Protein AF-A0A3M1WN83-F1 (afdb_monomer)

Nearest PDB structures (foldseek):
  3wpm-assembly1_A  TM=8.402E-01  e=2.521E-01  Sphingobium sp. SYK-6
  3wrc-assembly1_B  TM=8.493E-01  e=2.969E-01  Sphingomonas paucimobilis
  3wrb-assembly1_A  TM=8.534E-01  e=5.123E-01  Sphingomonas paucimobilis

Radius of gyration: 13.64 Å; Cα contacts (8 Å, |Δi|>4): 76; chains: 1; bounding box: 40×32×30 Å

Structure (mmCIF, N/CA/C/O backbone):
data_AF-A0A3M1WN83-F1
#
_entry.id   AF-A0A3M1WN83-F1
#
loop_
_atom_site.group_PDB
_atom_site.id
_atom_site.type_symbol
_atom_site.label_atom_id
_atom_site.label_alt_id
_atom_site.label_comp_id
_atom_site.label_asym_id
_atom_site.label_entity_id
_atom_site.label_seq_id
_atom_site.pdbx_PDB_ins_code
_atom_site.Cartn_x
_atom_site.Cartn_y
_atom_site.Cartn_z
_atom_site.occupancy
_atom_site.B_iso_or_equiv
_atom_site.auth_seq_id
_atom_site.auth_comp_id
_atom_site.auth_asym_id
_atom_site.auth_atom_id
_atom_site.pdbx_PDB_model_num
ATOM 1 N N . MET A 1 1 ? -4.603 6.702 15.289 1.00 50.88 1 MET A N 1
ATOM 2 C CA . MET A 1 1 ? -4.897 5.482 14.507 1.00 50.88 1 MET A CA 1
ATOM 3 C C . MET A 1 1 ? -3.580 4.755 14.318 1.00 50.88 1 MET A C 1
ATOM 5 O O . MET A 1 1 ? -2.593 5.438 14.075 1.00 50.88 1 MET A O 1
ATOM 9 N N . SER A 1 2 ? -3.511 3.444 14.549 1.00 62.84 2 SER A N 1
ATOM 10 C CA . SER A 1 2 ? -2.271 2.689 14.341 1.00 62.84 2 SER A CA 1
ATOM 11 C C . SER A 1 2 ? -2.272 2.095 12.933 1.00 62.84 2 SER A C 1
ATOM 13 O O . SER A 1 2 ? -3.246 1.469 12.534 1.00 62.84 2 SER A O 1
ATOM 15 N N . ALA A 1 3 ? -1.177 2.273 12.193 1.00 81.00 3 ALA A N 1
ATOM 16 C CA . ALA A 1 3 ? -1.003 1.781 10.820 1.00 81.00 3 ALA A CA 1
ATOM 17 C C . ALA A 1 3 ? -0.792 0.254 10.750 1.00 81.00 3 ALA A C 1
ATOM 19 O O . ALA A 1 3 ? 0.053 -0.238 10.005 1.00 81.00 3 ALA A O 1
ATOM 20 N N . ILE A 1 4 ? -1.463 -0.523 11.601 1.00 90.88 4 ILE A N 1
ATOM 21 C CA . ILE A 1 4 ? -1.195 -1.960 11.758 1.00 90.88 4 ILE A CA 1
ATOM 22 C C . ILE A 1 4 ? -1.473 -2.698 10.448 1.00 90.88 4 ILE A C 1
ATOM 24 O O . ILE A 1 4 ? -0.608 -3.432 9.973 1.00 90.88 4 ILE A O 1
ATOM 28 N N . GLU A 1 5 ? -2.630 -2.458 9.837 1.00 94.75 5 GLU A N 1
ATOM 29 C CA . GLU A 1 5 ? -3.025 -3.125 8.595 1.00 94.75 5 GLU A CA 1
ATOM 30 C C . GLU A 1 5 ? -2.209 -2.630 7.399 1.00 94.75 5 GLU A C 1
ATOM 32 O O . GLU A 1 5 ? -1.737 -3.441 6.603 1.00 94.75 5 GLU A O 1
ATOM 37 N N . LEU A 1 6 ? -1.913 -1.327 7.330 1.00 94.69 6 LEU A N 1
ATOM 38 C CA . LEU A 1 6 ? -1.027 -0.782 6.301 1.00 94.69 6 LEU A CA 1
ATOM 39 C C . LEU A 1 6 ? 0.387 -1.381 6.392 1.00 94.69 6 LEU A C 1
ATOM 41 O O . LEU A 1 6 ? 0.956 -1.795 5.383 1.00 94.69 6 LEU A O 1
ATOM 45 N N . ASN A 1 7 ? 0.947 -1.500 7.598 1.00 94.62 7 ASN A N 1
ATOM 46 C CA . ASN A 1 7 ? 2.245 -2.144 7.802 1.00 94.62 7 ASN A CA 1
ATOM 47 C C . ASN A 1 7 ? 2.206 -3.638 7.437 1.00 94.62 7 ASN A C 1
ATOM 49 O O . ASN A 1 7 ? 3.154 -4.127 6.826 1.00 94.62 7 ASN A O 1
ATOM 53 N N . ARG A 1 8 ? 1.126 -4.364 7.760 1.00 95.56 8 ARG A N 1
ATOM 54 C CA . ARG A 1 8 ? 0.958 -5.782 7.389 1.00 95.56 8 ARG A CA 1
ATOM 55 C C . ARG A 1 8 ? 0.852 -5.983 5.880 1.00 95.56 8 ARG A C 1
ATOM 57 O O . ARG A 1 8 ? 1.454 -6.920 5.357 1.00 95.56 8 ARG A O 1
ATOM 64 N N . LEU A 1 9 ? 0.131 -5.107 5.182 1.00 96.00 9 LEU A N 1
ATOM 65 C CA . LEU A 1 9 ? 0.051 -5.111 3.721 1.00 96.00 9 LEU A CA 1
ATOM 66 C C . LEU A 1 9 ? 1.437 -4.924 3.103 1.00 96.00 9 LEU A C 1
ATOM 68 O O . LEU A 1 9 ? 1.856 -5.727 2.269 1.00 96.00 9 LEU A O 1
ATOM 72 N N . ILE A 1 10 ? 2.182 -3.911 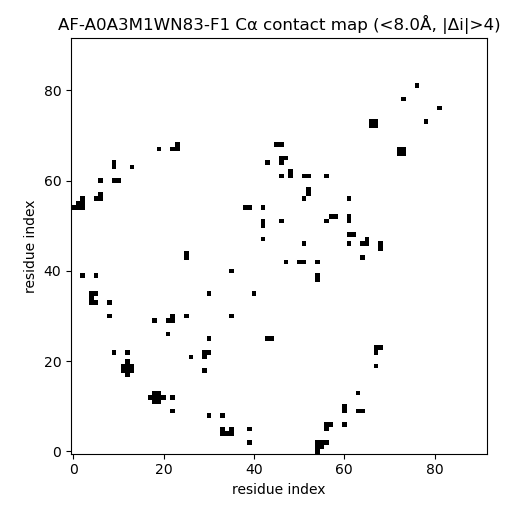3.553 1.00 94.69 10 ILE A N 1
ATOM 73 C CA . ILE A 1 10 ? 3.523 -3.643 3.024 1.00 94.69 10 ILE A CA 1
ATOM 74 C C . ILE A 1 10 ? 4.478 -4.795 3.362 1.00 94.69 10 ILE A C 1
ATOM 76 O O . ILE A 1 10 ? 5.225 -5.235 2.495 1.00 94.69 10 ILE A O 1
ATOM 80 N N . GLN A 1 11 ? 4.432 -5.345 4.580 1.00 95.06 11 GLN A N 1
ATOM 81 C CA . GLN A 1 11 ? 5.226 -6.525 4.947 1.00 95.06 11 GLN A CA 1
ATOM 82 C C . GLN A 1 11 ? 4.933 -7.723 4.044 1.00 95.06 11 GLN A C 1
ATOM 84 O O . GLN A 1 11 ? 5.866 -8.394 3.611 1.00 95.06 11 GLN A O 1
ATOM 89 N N . ARG A 1 12 ? 3.659 -7.981 3.723 1.00 94.06 12 ARG A N 1
ATOM 90 C CA . ARG A 1 12 ? 3.286 -9.055 2.796 1.00 94.06 12 ARG A CA 1
ATOM 91 C C . ARG A 1 12 ? 3.862 -8.808 1.405 1.00 94.06 12 ARG A C 1
ATOM 93 O O . ARG A 1 12 ? 4.401 -9.736 0.814 1.00 94.06 12 ARG A O 1
ATOM 100 N N . ALA A 1 13 ? 3.786 -7.579 0.907 1.00 92.31 13 ALA A N 1
ATOM 101 C CA . ALA A 1 13 ? 4.372 -7.214 -0.378 1.00 92.31 13 ALA A CA 1
ATOM 102 C C . ALA A 1 13 ? 5.903 -7.345 -0.393 1.00 92.31 13 ALA A C 1
ATOM 104 O O . ALA A 1 13 ? 6.465 -7.744 -1.401 1.00 92.31 13 ALA A O 1
ATOM 105 N N . VAL A 1 14 ? 6.589 -7.075 0.721 1.00 90.19 14 VAL A N 1
ATOM 106 C CA . VAL A 1 14 ? 8.040 -7.317 0.837 1.00 90.19 14 VAL A CA 1
ATOM 107 C C . VAL A 1 14 ? 8.363 -8.815 0.878 1.00 90.19 14 VAL A C 1
ATOM 109 O O . VAL A 1 14 ? 9.399 -9.231 0.372 1.00 90.19 14 VAL A O 1
ATOM 112 N N . ALA A 1 15 ? 7.492 -9.629 1.478 1.00 90.56 15 ALA A N 1
ATOM 113 C CA . ALA A 1 15 ? 7.721 -11.060 1.660 1.00 90.56 15 ALA A CA 1
ATOM 114 C C . ALA A 1 15 ? 7.365 -11.923 0.434 1.00 90.56 15 ALA A C 1
ATOM 116 O O . ALA A 1 15 ? 7.916 -13.012 0.291 1.00 90.56 15 ALA A O 1
ATOM 117 N N . TYR A 1 16 ? 6.443 -11.475 -0.426 1.00 89.69 16 TYR A N 1
ATOM 118 C CA . TYR A 1 16 ? 5.920 -12.271 -1.541 1.00 89.69 16 TYR A CA 1
ATOM 119 C C . TYR A 1 16 ? 5.856 -11.465 -2.838 1.00 89.69 16 TYR A C 1
ATOM 121 O O . TYR A 1 16 ? 5.215 -10.416 -2.897 1.00 89.69 16 TYR A O 1
ATOM 129 N N . GLU A 1 17 ? 6.440 -12.009 -3.907 1.00 85.88 17 GLU A N 1
ATOM 130 C CA . GLU A 1 17 ? 6.534 -11.338 -5.208 1.00 85.88 17 GLU A CA 1
ATOM 131 C C . GLU A 1 17 ? 5.161 -11.022 -5.825 1.00 85.88 17 GLU A C 1
ATOM 133 O O . GLU A 1 17 ? 4.945 -9.916 -6.320 1.00 85.88 17 GLU A O 1
ATOM 138 N N . ASP A 1 18 ? 4.197 -11.942 -5.739 1.00 91.12 18 ASP A N 1
ATOM 139 C CA . ASP A 1 18 ? 2.841 -11.699 -6.250 1.00 91.12 18 ASP A CA 1
ATOM 140 C C . ASP A 1 18 ? 2.156 -10.541 -5.517 1.00 91.12 18 ASP A C 1
ATOM 142 O O . ASP A 1 18 ? 1.534 -9.683 -6.144 1.00 91.12 18 ASP A O 1
ATOM 146 N N . ALA A 1 19 ? 2.329 -10.464 -4.194 1.00 91.25 19 ALA A N 1
ATOM 147 C CA . ALA A 1 19 ? 1.800 -9.365 -3.395 1.00 91.25 19 ALA A CA 1
ATOM 148 C C . ALA A 1 19 ? 2.526 -8.045 -3.697 1.00 91.25 19 ALA A C 1
ATOM 150 O O . ALA A 1 19 ? 1.891 -6.993 -3.689 1.00 91.25 19 ALA A O 1
ATOM 151 N N . ALA A 1 20 ? 3.826 -8.084 -4.007 1.00 90.06 20 ALA A N 1
ATOM 152 C CA . ALA A 1 20 ? 4.581 -6.916 -4.456 1.00 90.06 20 ALA A CA 1
ATOM 153 C C . ALA A 1 20 ? 4.007 -6.346 -5.757 1.00 90.06 20 ALA A C 1
ATOM 155 O O . ALA A 1 20 ? 3.733 -5.149 -5.835 1.00 90.06 20 ALA A O 1
ATOM 156 N N . ARG A 1 21 ? 3.779 -7.205 -6.760 1.00 89.50 21 ARG A N 1
ATOM 157 C CA . ARG A 1 21 ? 3.215 -6.816 -8.064 1.00 89.50 21 ARG A CA 1
ATOM 158 C C . ARG A 1 21 ? 1.796 -6.272 -7.920 1.00 89.50 21 ARG A C 1
ATOM 160 O O . ARG A 1 21 ? 1.485 -5.224 -8.479 1.00 89.50 21 ARG A O 1
ATOM 167 N N . GLN A 1 22 ? 0.967 -6.950 -7.129 1.00 93.06 22 GLN A N 1
ATOM 168 C CA . GLN A 1 22 ? -0.395 -6.517 -6.812 1.00 93.06 22 GLN A CA 1
ATOM 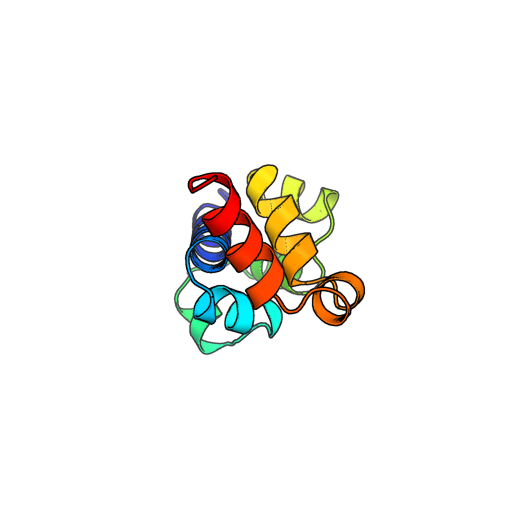169 C C . GLN A 1 22 ? -0.409 -5.173 -6.071 1.00 93.06 22 GLN A C 1
ATOM 171 O O . GLN A 1 22 ? -1.170 -4.278 -6.423 1.00 93.06 22 GLN A O 1
ATOM 176 N N . LEU A 1 23 ? 0.460 -4.970 -5.077 1.00 92.56 23 LEU A N 1
ATOM 177 C CA . LEU A 1 23 ? 0.539 -3.691 -4.370 1.00 92.56 23 LEU A CA 1
ATOM 178 C C . LEU A 1 23 ? 1.067 -2.571 -5.278 1.00 92.56 23 LEU A C 1
ATOM 180 O O . LEU A 1 23 ? 0.570 -1.446 -5.224 1.00 92.56 23 LEU A O 1
ATOM 184 N N . ALA A 1 24 ? 2.037 -2.874 -6.143 1.00 90.62 24 ALA A N 1
ATOM 185 C CA . ALA A 1 24 ? 2.572 -1.929 -7.116 1.00 90.62 24 ALA A CA 1
ATOM 186 C C . ALA A 1 24 ? 1.502 -1.461 -8.115 1.00 90.62 24 ALA A C 1
ATOM 188 O O . ALA A 1 24 ? 1.484 -0.279 -8.458 1.00 90.62 24 ALA A O 1
ATOM 189 N N . SER A 1 25 ? 0.574 -2.332 -8.526 1.00 90.81 25 SER A N 1
ATOM 190 C CA . SER A 1 25 ? -0.562 -1.980 -9.391 1.00 90.81 25 SER A CA 1
ATOM 191 C C . SER A 1 25 ? -1.790 -1.448 -8.642 1.00 90.81 25 SER A C 1
ATOM 193 O O . SER A 1 25 ? -2.768 -1.076 -9.287 1.00 90.81 25 SER A O 1
ATOM 195 N N . LEU A 1 26 ? -1.735 -1.366 -7.306 1.00 92.56 26 LEU A N 1
ATOM 196 C CA . LEU A 1 26 ? 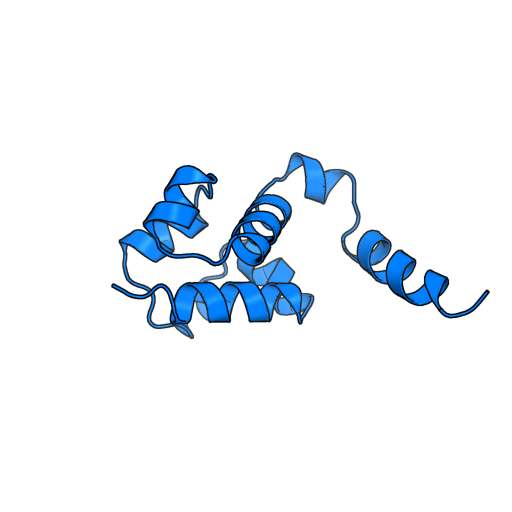-2.878 -1.056 -6.440 1.00 92.56 26 LEU A CA 1
ATOM 197 C C . LEU A 1 26 ? -4.064 -2.003 -6.675 1.00 92.56 26 LEU A C 1
ATOM 199 O O . LEU A 1 26 ? -5.215 -1.568 -6.758 1.00 92.56 26 LEU A O 1
ATOM 203 N N . ASP A 1 27 ? -3.774 -3.297 -6.791 1.00 94.94 27 ASP A N 1
ATOM 204 C CA . ASP A 1 27 ? -4.777 -4.334 -6.969 1.00 94.94 27 ASP A CA 1
ATOM 205 C C . ASP A 1 27 ? -5.843 -4.261 -5.870 1.00 94.94 27 ASP A C 1
ATOM 207 O O . ASP A 1 27 ? -5.567 -4.323 -4.667 1.00 94.94 27 ASP A O 1
ATOM 211 N N . LYS A 1 28 ? -7.092 -4.116 -6.312 1.00 94.19 28 LYS A N 1
ATOM 212 C CA . LYS A 1 28 ? -8.227 -3.909 -5.422 1.00 94.19 28 LYS A CA 1
ATOM 213 C C . LYS A 1 28 ? -8.489 -5.134 -4.542 1.00 94.19 28 LYS A C 1
ATOM 215 O O . LYS A 1 28 ? -8.801 -4.959 -3.369 1.00 94.19 28 LYS A O 1
ATOM 220 N N . GLN A 1 29 ? -8.327 -6.347 -5.074 1.00 94.44 29 GLN A N 1
ATOM 221 C CA . GLN A 1 29 ? -8.592 -7.579 -4.328 1.00 94.44 29 GLN A CA 1
ATOM 222 C C . GLN A 1 29 ? -7.559 -7.808 -3.228 1.00 94.44 29 GLN A C 1
ATOM 224 O O . GLN A 1 29 ? -7.907 -8.322 -2.167 1.00 94.44 29 GLN A O 1
ATOM 229 N N . LEU A 1 30 ? -6.297 -7.429 -3.452 1.00 94.44 30 LEU A N 1
ATOM 230 C CA . LEU A 1 30 ? -5.286 -7.439 -2.398 1.00 94.44 30 LEU A CA 1
ATOM 231 C C . LEU A 1 30 ? -5.616 -6.409 -1.316 1.00 94.44 30 LEU A C 1
ATOM 233 O O . LEU A 1 30 ? -5.613 -6.745 -0.137 1.00 94.44 30 LEU A O 1
ATOM 237 N N . ILE A 1 31 ? -5.899 -5.163 -1.706 1.00 94.88 31 ILE A N 1
ATOM 238 C CA . ILE A 1 31 ? -6.132 -4.065 -0.756 1.00 94.88 31 ILE A CA 1
ATOM 239 C C . ILE A 1 31 ? -7.367 -4.332 0.116 1.00 94.88 31 ILE A C 1
ATOM 241 O O . ILE A 1 31 ? -7.320 -4.074 1.314 1.00 94.88 31 ILE A O 1
ATOM 245 N N . GLU A 1 32 ? -8.443 -4.886 -0.449 1.00 95.19 32 GLU A N 1
ATOM 246 C CA . GLU A 1 32 ? -9.680 -5.210 0.281 1.00 95.19 32 GLU A CA 1
ATOM 247 C C . GLU A 1 32 ? -9.518 -6.329 1.326 1.00 95.19 32 GLU A C 1
ATOM 249 O O . GLU A 1 32 ? -10.389 -6.487 2.178 1.00 95.19 32 GLU A O 1
ATOM 254 N N . GLN A 1 33 ? -8.408 -7.079 1.319 1.00 95.81 33 GLN A N 1
ATOM 255 C CA . GLN A 1 33 ? -8.095 -8.047 2.384 1.00 95.81 33 GLN A CA 1
ATOM 256 C C . GLN A 1 33 ? -7.652 -7.376 3.690 1.00 95.81 33 GLN A C 1
ATOM 258 O O . GLN A 1 33 ? -7.561 -8.046 4.719 1.00 95.81 33 GLN A O 1
ATOM 263 N N . TYR A 1 34 ? -7.358 -6.078 3.645 1.00 95.38 34 TYR A N 1
ATOM 264 C CA . TYR A 1 34 ? -6.876 -5.291 4.768 1.00 95.38 34 TYR A CA 1
ATOM 265 C C . TYR A 1 34 ? -7.906 -4.225 5.126 1.00 95.38 34 TYR A C 1
ATOM 267 O O . TYR A 1 34 ? -8.435 -3.534 4.252 1.00 95.38 34 TYR A O 1
ATOM 275 N N . ASP A 1 35 ? -8.155 -4.046 6.422 1.00 95.06 35 ASP A N 1
ATOM 276 C CA . ASP A 1 35 ? -9.085 -3.032 6.932 1.00 95.06 35 ASP A CA 1
ATOM 277 C C . ASP A 1 35 ? -8.427 -1.641 6.940 1.00 95.06 35 ASP A C 1
ATOM 279 O O . ASP A 1 35 ? -8.166 -1.042 7.983 1.00 95.06 35 ASP A O 1
ATOM 283 N N . LEU A 1 36 ? -8.056 -1.161 5.748 1.00 93.88 36 LEU A N 1
ATOM 284 C CA . LEU A 1 36 ? -7.425 0.141 5.575 1.00 93.88 36 LEU A CA 1
ATOM 285 C C . LEU A 1 36 ? -8.462 1.256 5.643 1.00 93.88 36 LEU A C 1
ATOM 287 O O . LEU A 1 36 ? -9.480 1.250 4.943 1.00 93.88 36 LEU A O 1
ATOM 291 N N . THR A 1 37 ? -8.125 2.290 6.397 1.00 92.69 37 THR A N 1
ATOM 292 C CA . THR A 1 37 ? -8.854 3.552 6.384 1.00 92.69 37 THR A CA 1
ATOM 293 C C . THR A 1 37 ? -8.656 4.281 5.049 1.00 92.69 37 THR A C 1
ATOM 295 O O . THR A 1 37 ? -7.660 4.088 4.345 1.00 92.69 37 THR A O 1
ATOM 298 N N . GLU A 1 38 ? -9.583 5.175 4.694 1.00 90.88 38 GLU A N 1
ATOM 299 C CA . GLU A 1 38 ? -9.445 5.997 3.481 1.00 90.88 38 GLU A CA 1
ATOM 300 C C . GLU A 1 38 ? -8.122 6.790 3.431 1.00 90.88 38 GLU A C 1
ATOM 302 O O . GLU A 1 38 ? -7.450 6.749 2.399 1.00 90.88 38 GLU A O 1
ATOM 307 N N . PRO A 1 39 ? -7.647 7.424 4.525 1.00 90.06 39 PRO A N 1
ATOM 308 C CA . PRO A 1 39 ? -6.329 8.053 4.541 1.00 90.06 39 PRO A CA 1
ATOM 309 C C . PRO A 1 39 ? -5.173 7.098 4.213 1.00 90.06 39 PRO A C 1
ATOM 3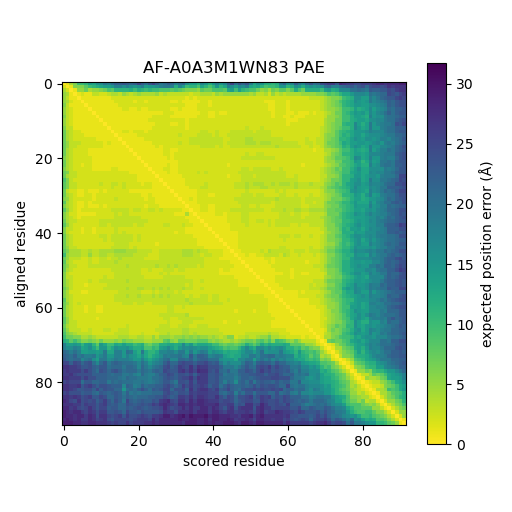11 O O . PRO A 1 39 ? -4.250 7.491 3.505 1.00 90.06 39 PRO A O 1
ATOM 314 N N . GLU A 1 40 ? -5.206 5.852 4.689 1.00 92.75 40 GLU A N 1
ATOM 315 C CA . GLU A 1 40 ? -4.162 4.858 4.400 1.00 92.75 40 GLU A CA 1
ATOM 316 C C . GLU A 1 40 ? -4.183 4.434 2.929 1.00 92.75 40 GLU A C 1
ATOM 318 O O . GLU A 1 40 ? -3.129 4.366 2.292 1.00 92.75 40 GLU A O 1
ATOM 323 N N . LYS A 1 41 ? -5.374 4.244 2.349 1.00 93.00 41 LYS A N 1
ATOM 324 C CA . LYS A 1 41 ? -5.530 3.982 0.908 1.00 93.00 41 LYS A CA 1
ATOM 325 C C . LYS A 1 41 ? -4.990 5.138 0.065 1.00 93.00 41 LYS A C 1
ATOM 327 O O . LYS A 1 41 ? -4.319 4.910 -0.940 1.00 93.00 41 LYS A O 1
ATOM 332 N N . GLU A 1 42 ? -5.222 6.381 0.481 1.00 91.88 42 GLU A N 1
ATOM 333 C CA . GLU A 1 42 ? -4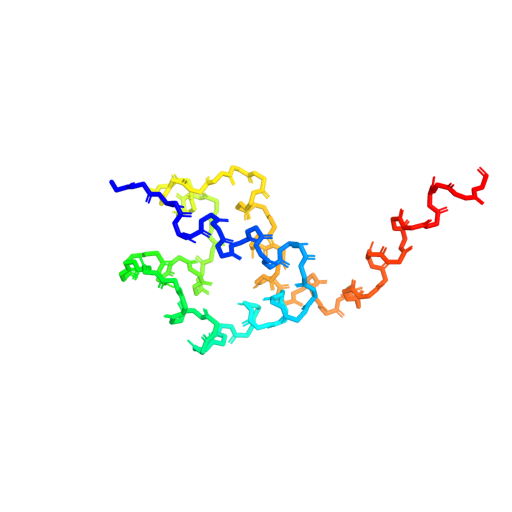.688 7.565 -0.205 1.00 91.88 42 GLU A CA 1
ATOM 334 C C . GLU A 1 42 ? -3.155 7.657 -0.150 1.00 91.88 42 GLU A C 1
ATOM 336 O O . GLU A 1 42 ? -2.527 8.194 -1.070 1.00 91.88 42 GLU A O 1
ATOM 341 N N . VAL A 1 43 ? -2.530 7.133 0.907 1.00 92.44 43 VAL A N 1
ATOM 342 C CA . VAL A 1 43 ? -1.066 7.070 1.030 1.00 92.44 43 VAL A CA 1
ATOM 343 C C . VAL A 1 43 ? -0.470 6.051 0.055 1.00 92.44 43 VAL A C 1
ATOM 345 O O . VAL A 1 43 ? 0.575 6.331 -0.527 1.00 92.44 43 VAL A O 1
ATOM 348 N N . LEU A 1 44 ? -1.144 4.923 -0.203 1.00 92.31 44 LEU A N 1
ATOM 349 C CA . LEU A 1 44 ? -0.697 3.924 -1.190 1.00 92.31 44 LEU A CA 1
ATOM 350 C C . LEU A 1 44 ? -0.615 4.492 -2.617 1.00 92.31 44 LEU A C 1
ATOM 352 O O . LEU A 1 44 ? 0.264 4.117 -3.400 1.00 92.31 44 LEU A O 1
ATOM 356 N N . LYS A 1 45 ? -1.514 5.421 -2.961 1.00 91.38 45 LYS A N 1
ATOM 357 C CA . LYS A 1 45 ? -1.564 6.039 -4.295 1.00 91.38 45 LYS A CA 1
ATOM 358 C C . LYS A 1 45 ? -0.334 6.895 -4.580 1.00 91.38 45 LYS A C 1
ATOM 360 O O . LYS A 1 45 ? 0.224 6.801 -5.671 1.00 91.38 45 LYS A O 1
ATOM 365 N N . ALA A 1 46 ? 0.098 7.681 -3.595 1.00 89.31 46 ALA A N 1
ATOM 366 C CA . ALA A 1 46 ? 1.245 8.581 -3.696 1.00 89.31 46 ALA A CA 1
ATOM 367 C C . ALA A 1 46 ? 2.064 8.554 -2.389 1.00 89.31 46 ALA A C 1
ATOM 369 O O . ALA A 1 46 ? 1.915 9.451 -1.544 1.00 89.31 46 ALA A O 1
ATOM 370 N N . PRO A 1 47 ? 2.900 7.516 -2.204 1.00 91.06 47 PRO A N 1
ATOM 371 C CA . PRO A 1 47 ? 3.675 7.331 -0.986 1.00 91.06 47 PRO A CA 1
ATOM 372 C C . PRO A 1 47 ? 4.843 8.318 -0.940 1.00 91.06 47 PRO A C 1
ATOM 374 O O . PRO A 1 47 ? 5.806 8.193 -1.691 1.00 91.06 47 PRO A O 1
ATOM 377 N N . THR A 1 48 ? 4.775 9.293 -0.034 1.00 90.62 48 THR A N 1
ATOM 378 C CA . THR A 1 48 ? 5.915 10.158 0.308 1.00 90.62 48 THR A CA 1
ATOM 379 C C . THR A 1 48 ? 6.380 9.862 1.734 1.00 90.62 48 THR A C 1
ATOM 381 O O . THR A 1 48 ? 5.555 9.438 2.555 1.00 90.62 48 THR A O 1
ATOM 384 N N . PRO A 1 49 ? 7.662 10.109 2.078 1.00 89.62 49 PRO A N 1
ATOM 385 C CA . PRO A 1 49 ? 8.180 9.840 3.420 1.00 89.62 49 PRO A CA 1
ATOM 386 C C . PRO A 1 49 ? 7.329 10.481 4.522 1.00 89.62 49 PRO A C 1
ATOM 388 O O . PRO A 1 49 ? 6.970 9.839 5.505 1.00 89.62 49 PRO A O 1
ATOM 391 N N . GLU A 1 50 ? 6.930 11.736 4.317 1.00 91.75 50 GLU A N 1
ATOM 392 C CA . GLU A 1 50 ? 6.134 12.512 5.270 1.00 91.75 50 GLU A CA 1
ATOM 393 C C . GLU A 1 50 ? 4.726 11.935 5.453 1.00 91.75 50 GLU A C 1
ATOM 395 O O . GLU A 1 50 ? 4.223 11.868 6.575 1.00 91.75 50 GLU A O 1
ATOM 400 N N . ARG A 1 51 ? 4.083 11.494 4.364 1.00 92.75 51 ARG A N 1
ATOM 401 C CA . ARG A 1 51 ? 2.740 10.900 4.407 1.00 92.75 51 ARG A CA 1
ATOM 402 C C . ARG A 1 51 ? 2.753 9.537 5.094 1.00 92.75 51 ARG A C 1
ATOM 404 O O . ARG A 1 51 ? 1.874 9.261 5.904 1.00 92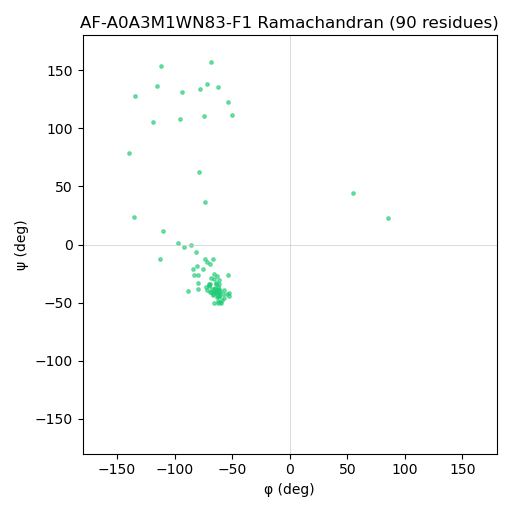.75 51 ARG A O 1
ATOM 411 N N . LEU A 1 52 ? 3.772 8.726 4.820 1.00 92.81 52 LEU A N 1
ATOM 412 C CA . LEU A 1 52 ? 3.964 7.412 5.436 1.00 92.81 52 LEU A CA 1
ATOM 413 C C . LEU A 1 52 ? 4.271 7.528 6.932 1.00 92.81 52 LEU A C 1
ATOM 415 O O . LEU A 1 52 ? 3.667 6.823 7.740 1.00 92.81 52 LEU A O 1
ATOM 419 N N . ALA A 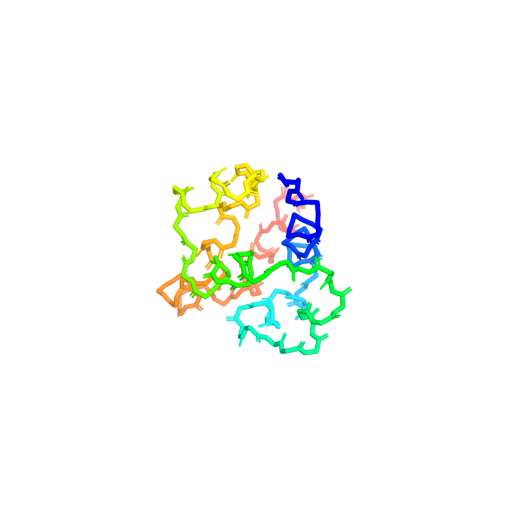1 53 ? 5.137 8.470 7.314 1.00 91.88 53 ALA A N 1
ATOM 420 C CA . ALA A 1 53 ? 5.437 8.748 8.715 1.00 91.88 53 ALA A CA 1
ATOM 421 C C . ALA A 1 53 ? 4.189 9.218 9.480 1.00 91.88 53 ALA A C 1
ATOM 423 O O . ALA A 1 53 ? 3.908 8.717 10.567 1.00 91.88 53 ALA A O 1
ATOM 424 N N . ARG A 1 54 ? 3.391 10.123 8.894 1.00 91.31 54 ARG A N 1
ATOM 425 C CA . ARG A 1 54 ? 2.117 10.582 9.482 1.00 91.31 54 ARG A CA 1
ATOM 426 C C . ARG A 1 54 ? 1.074 9.474 9.594 1.00 91.31 54 ARG A C 1
ATOM 428 O O . ARG A 1 54 ? 0.291 9.488 10.539 1.00 91.31 54 ARG A O 1
ATOM 435 N N . ALA A 1 55 ? 1.067 8.529 8.657 1.00 90.44 55 ALA A N 1
ATOM 436 C CA . ALA A 1 55 ? 0.212 7.351 8.726 1.00 90.44 55 ALA A CA 1
ATOM 437 C C . ALA A 1 55 ? 0.666 6.357 9.809 1.00 90.44 55 ALA A C 1
ATOM 439 O O . ALA A 1 55 ? -0.122 5.507 10.198 1.00 90.44 55 ALA A O 1
ATOM 440 N N . GLY A 1 56 ? 1.893 6.473 10.334 1.00 92.69 56 GLY A N 1
ATOM 441 C CA . GLY A 1 56 ? 2.456 5.553 11.329 1.00 92.69 56 GLY A CA 1
ATOM 442 C C . GLY A 1 56 ? 3.114 4.313 10.715 1.00 92.69 56 GLY A C 1
ATOM 443 O O . GLY A 1 56 ? 3.222 3.274 11.373 1.00 92.69 56 GLY A O 1
ATOM 444 N N . VAL A 1 57 ? 3.526 4.392 9.447 1.00 93.31 57 VAL A N 1
ATOM 445 C CA . VAL A 1 57 ? 4.231 3.305 8.760 1.00 93.31 57 VAL A CA 1
ATOM 446 C C . VAL A 1 57 ? 5.654 3.186 9.300 1.00 93.31 57 VAL A C 1
ATOM 448 O O . VAL A 1 57 ? 6.346 4.185 9.499 1.00 93.31 57 VAL A O 1
ATOM 451 N N . HIS A 1 58 ? 6.113 1.954 9.517 1.00 92.31 58 HIS A N 1
ATOM 452 C CA . HIS A 1 58 ? 7.479 1.705 9.966 1.00 92.31 58 HIS A CA 1
ATOM 453 C C . HIS A 1 58 ? 8.497 2.194 8.912 1.00 92.31 58 HIS A C 1
ATOM 455 O O . HIS A 1 58 ? 8.325 1.869 7.735 1.00 92.31 58 HIS A O 1
ATOM 461 N N . PRO A 1 59 ? 9.593 2.889 9.282 1.00 90.75 59 PRO A N 1
ATOM 462 C CA . PRO A 1 59 ? 10.509 3.517 8.320 1.00 90.75 59 PRO A CA 1
ATOM 463 C C . PRO A 1 59 ? 11.043 2.584 7.222 1.00 90.75 59 PRO A C 1
ATOM 465 O O . PRO A 1 59 ? 11.059 2.949 6.049 1.00 90.75 59 PRO A O 1
ATOM 468 N N . MET A 1 60 ? 11.407 1.345 7.573 1.00 90.62 60 MET A N 1
ATOM 469 C CA . MET A 1 60 ? 11.859 0.357 6.581 1.00 90.62 60 MET A CA 1
ATOM 470 C C . MET A 1 60 ? 10.757 -0.042 5.590 1.00 90.62 60 MET A C 1
ATOM 472 O O . MET A 1 60 ? 11.029 -0.223 4.410 1.00 90.62 60 MET A O 1
ATOM 476 N N . LEU A 1 61 ? 9.509 -0.159 6.049 1.00 92.81 61 LEU A N 1
ATOM 477 C CA . LEU A 1 61 ? 8.374 -0.492 5.184 1.00 92.81 61 LEU A CA 1
ATOM 478 C C . LEU A 1 61 ? 7.996 0.697 4.301 1.00 92.81 61 LEU A C 1
ATOM 480 O O . LEU A 1 61 ? 7.682 0.517 3.129 1.00 92.81 61 LEU A O 1
ATOM 484 N N . ALA A 1 62 ? 8.097 1.914 4.836 1.00 92.81 62 ALA A N 1
ATOM 485 C CA . ALA A 1 62 ? 7.901 3.135 4.072 1.00 92.81 62 ALA A CA 1
ATOM 486 C C . ALA A 1 62 ? 8.864 3.205 2.873 1.00 92.81 62 ALA A C 1
ATOM 488 O O . ALA A 1 62 ? 8.428 3.456 1.752 1.00 92.81 62 ALA A O 1
ATOM 489 N N . MET A 1 63 ? 10.146 2.894 3.093 1.00 92.19 63 MET A N 1
ATOM 490 C CA . MET A 1 63 ? 11.150 2.810 2.029 1.00 92.19 63 MET A CA 1
ATOM 491 C C . MET A 1 63 ? 10.775 1.767 0.965 1.00 92.19 63 MET A C 1
ATOM 493 O O . MET A 1 63 ? 10.787 2.076 -0.225 1.00 92.19 63 MET A O 1
ATOM 497 N N . TRP A 1 64 ? 10.386 0.556 1.376 1.00 90.62 64 TRP A N 1
ATOM 498 C CA . TRP A 1 64 ? 9.973 -0.497 0.443 1.00 90.62 64 TRP A CA 1
ATOM 499 C C . TRP A 1 64 ? 8.756 -0.110 -0.393 1.00 90.62 64 TRP A C 1
ATOM 501 O O . TRP A 1 64 ? 8.755 -0.306 -1.606 1.00 90.62 64 TRP A O 1
ATOM 511 N N . LEU A 1 65 ? 7.738 0.487 0.227 1.00 91.31 65 LEU A N 1
ATOM 512 C CA . LEU A 1 65 ? 6.553 0.945 -0.492 1.00 91.31 65 LEU A CA 1
ATOM 513 C C . LEU A 1 65 ? 6.898 2.032 -1.518 1.00 91.31 65 LEU A C 1
ATOM 515 O O . LEU A 1 65 ? 6.366 2.016 -2.626 1.00 91.31 65 LEU A O 1
ATOM 519 N N . MET A 1 66 ? 7.810 2.948 -1.184 1.00 90.75 66 MET A N 1
ATOM 520 C CA . MET A 1 66 ? 8.288 3.953 -2.135 1.00 90.75 66 MET A CA 1
ATOM 521 C C . MET A 1 66 ? 9.013 3.317 -3.325 1.00 90.75 66 MET A C 1
ATOM 523 O O . MET A 1 66 ? 8.772 3.726 -4.458 1.00 90.75 66 MET A O 1
ATOM 527 N N . ILE A 1 67 ? 9.841 2.293 -3.094 1.00 87.38 67 ILE A N 1
ATOM 528 C CA . ILE A 1 67 ? 10.532 1.550 -4.159 1.00 87.38 67 ILE A CA 1
ATOM 529 C C . ILE A 1 67 ? 9.517 0.863 -5.080 1.00 87.38 67 ILE A C 1
ATOM 531 O O . ILE A 1 67 ? 9.554 1.060 -6.292 1.00 87.38 67 ILE A O 1
ATOM 535 N N . LEU A 1 68 ? 8.564 0.125 -4.503 1.00 85.69 68 LEU A N 1
ATOM 536 C CA . LEU A 1 68 ? 7.530 -0.602 -5.249 1.00 85.69 68 LEU A CA 1
ATOM 537 C C . LEU A 1 68 ? 6.629 0.318 -6.084 1.00 85.69 68 LEU A C 1
ATOM 539 O O . LEU A 1 68 ? 6.121 -0.089 -7.125 1.00 85.69 68 LEU A O 1
ATOM 543 N N . ARG A 1 69 ? 6.409 1.556 -5.628 1.00 86.38 69 ARG A N 1
ATOM 544 C CA . ARG A 1 69 ? 5.529 2.536 -6.284 1.00 86.38 69 ARG A CA 1
ATOM 545 C C . ARG A 1 69 ? 6.273 3.530 -7.177 1.00 86.38 69 ARG A C 1
ATOM 547 O O . ARG A 1 69 ? 5.625 4.391 -7.768 1.00 86.38 69 ARG A O 1
ATOM 554 N N . SER A 1 70 ? 7.595 3.409 -7.303 1.00 81.12 70 SER A N 1
ATOM 555 C CA . SER A 1 70 ? 8.407 4.248 -8.187 1.00 81.12 70 SER A CA 1
ATOM 556 C C . SER A 1 70 ? 8.623 3.557 -9.544 1.00 81.12 70 SER A C 1
ATOM 558 O O . SER A 1 70 ? 9.394 2.595 -9.625 1.00 81.12 70 SER A O 1
ATOM 560 N N . PRO A 1 71 ? 7.983 4.030 -10.633 1.00 60.47 71 PRO A N 1
ATOM 561 C CA . PRO A 1 71 ? 8.134 3.445 -11.970 1.00 60.47 71 PRO A CA 1
ATOM 562 C C . PRO A 1 71 ? 9.569 3.541 -12.516 1.00 60.47 71 PRO A C 1
ATOM 564 O O . PRO A 1 71 ? 10.001 2.683 -13.277 1.00 60.47 71 PRO A O 1
ATOM 567 N N . 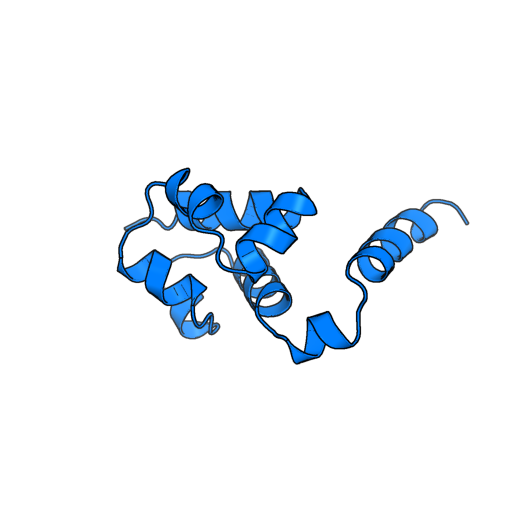GLU A 1 72 ? 10.343 4.541 -12.085 1.00 57.94 72 GLU A N 1
ATOM 568 C CA . GLU A 1 72 ? 11.747 4.723 -12.491 1.00 57.94 72 GLU A CA 1
ATOM 569 C C . GLU A 1 72 ? 12.682 3.635 -11.937 1.00 57.94 72 GLU A C 1
ATOM 571 O O . GLU A 1 72 ? 13.691 3.295 -12.559 1.00 57.94 72 GLU A O 1
ATOM 576 N N . ILE A 1 73 ? 12.329 3.066 -10.779 1.00 52.88 73 ILE A N 1
ATOM 577 C CA . ILE A 1 73 ? 13.094 2.007 -10.111 1.00 52.88 73 ILE A CA 1
ATOM 578 C C . ILE A 1 73 ? 12.651 0.631 -10.626 1.00 52.88 73 ILE A C 1
ATOM 580 O O . ILE A 1 73 ? 13.487 -0.219 -10.911 1.00 52.88 73 ILE A O 1
ATOM 584 N N . THR A 1 74 ? 11.348 0.431 -10.834 1.00 51.25 74 THR A N 1
ATOM 585 C CA . THR A 1 74 ? 10.784 -0.823 -11.375 1.00 51.25 74 THR A CA 1
ATOM 586 C C . THR A 1 74 ? 10.998 -0.998 -12.885 1.00 51.25 74 THR A C 1
ATOM 588 O O . THR A 1 74 ? 10.972 -2.124 -13.369 1.00 51.25 74 THR A O 1
ATOM 591 N N . GLY A 1 75 ? 11.255 0.080 -13.637 1.00 46.19 75 GLY A N 1
ATOM 592 C CA . GLY A 1 75 ? 11.614 0.019 -15.061 1.00 46.19 75 GLY A CA 1
ATOM 593 C C . GLY A 1 75 ? 13.085 -0.320 -15.345 1.00 46.19 75 GLY A C 1
ATOM 594 O O . GLY A 1 75 ? 13.397 -0.735 -16.456 1.00 46.19 75 GLY A O 1
ATOM 595 N N . ASN A 1 76 ? 13.979 -0.165 -14.358 1.00 43.47 76 ASN A N 1
ATOM 596 C CA . ASN A 1 76 ? 15.418 -0.456 -14.483 1.00 43.47 76 ASN A CA 1
ATOM 597 C C . ASN A 1 76 ? 15.890 -1.645 -13.635 1.00 43.47 76 ASN A C 1
ATOM 599 O O . ASN A 1 76 ? 17.005 -2.125 -13.819 1.00 43.47 76 ASN A O 1
ATOM 603 N N . MET A 1 77 ? 15.064 -2.126 -12.709 1.00 45.44 77 MET A N 1
ATOM 604 C CA . MET A 1 77 ? 15.273 -3.387 -12.011 1.00 45.44 77 MET A CA 1
ATOM 605 C C . MET A 1 77 ? 14.092 -4.285 -12.339 1.00 45.44 77 MET A C 1
ATOM 607 O O . MET A 1 77 ? 13.003 -4.101 -11.797 1.00 45.44 77 MET A O 1
ATOM 611 N N . ASP A 1 78 ? 14.323 -5.275 -13.204 1.00 48.84 78 ASP A N 1
ATOM 612 C CA . ASP A 1 78 ? 13.508 -6.484 -13.194 1.00 48.84 78 ASP A CA 1
ATOM 613 C C . ASP A 1 78 ? 13.496 -6.951 -11.734 1.00 48.84 78 ASP A C 1
ATOM 615 O O . ASP A 1 78 ? 14.546 -7.270 -11.171 1.00 48.84 78 ASP A O 1
ATOM 619 N N . ALA A 1 79 ? 12.347 -6.867 -11.061 1.00 50.25 79 ALA A N 1
ATOM 620 C CA . ALA A 1 79 ? 12.248 -7.148 -9.630 1.00 50.25 79 ALA A CA 1
ATOM 621 C C . ALA A 1 79 ? 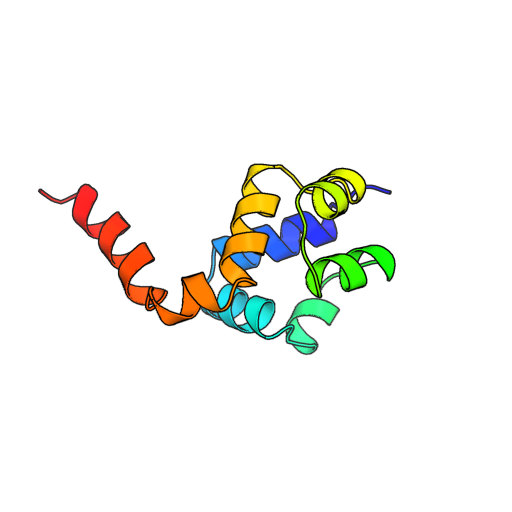12.831 -8.538 -9.300 1.00 50.25 79 ALA A C 1
ATOM 623 O O . ALA A 1 79 ? 13.380 -8.742 -8.218 1.00 50.25 79 ALA A O 1
ATOM 624 N N . GLY A 1 80 ? 12.828 -9.457 -10.273 1.00 52.84 80 GLY A N 1
ATOM 625 C CA . GLY A 1 80 ? 13.480 -10.757 -10.177 1.00 52.84 80 GLY A CA 1
ATOM 626 C C . GLY A 1 80 ? 15.015 -10.732 -10.091 1.00 52.84 80 GLY A C 1
ATOM 627 O O . GLY A 1 80 ? 15.576 -11.682 -9.549 1.00 52.84 80 GLY A O 1
ATOM 628 N N . GLU A 1 81 ? 15.716 -9.708 -10.588 1.00 50.78 81 GLU A N 1
ATOM 629 C CA . GLU A 1 81 ? 17.181 -9.575 -10.468 1.00 50.78 81 GLU A CA 1
ATOM 630 C C . GLU A 1 81 ? 17.621 -9.050 -9.099 1.00 50.78 81 GLU A C 1
ATOM 632 O O . GLU A 1 81 ? 18.603 -9.548 -8.544 1.00 50.78 81 GLU A O 1
ATOM 637 N N . TYR A 1 82 ? 16.878 -8.109 -8.505 1.00 48.81 82 TYR A N 1
ATOM 638 C CA . TYR A 1 82 ? 17.200 -7.592 -7.170 1.00 48.81 82 TYR A CA 1
ATOM 639 C C . TYR A 1 82 ? 17.122 -8.702 -6.105 1.00 48.81 82 TYR A C 1
ATOM 641 O O . TYR A 1 82 ? 18.002 -8.808 -5.248 1.00 48.81 82 TYR A O 1
ATOM 649 N N . PHE A 1 83 ? 16.120 -9.587 -6.197 1.00 51.53 83 PHE A N 1
ATOM 650 C CA . PHE A 1 83 ? 15.980 -10.727 -5.284 1.00 51.53 83 PHE A CA 1
ATOM 651 C C . PHE A 1 83 ? 16.899 -11.914 -5.638 1.00 51.53 83 PHE A C 1
ATOM 653 O O . PHE A 1 83 ? 17.423 -12.551 -4.721 1.00 51.53 83 PHE A O 1
ATOM 660 N N . ARG A 1 84 ? 17.195 -12.180 -6.926 1.00 51.78 84 ARG A N 1
ATOM 661 C CA . ARG A 1 84 ? 18.208 -13.188 -7.327 1.00 51.78 84 ARG A CA 1
ATOM 662 C C . ARG A 1 84 ? 19.606 -12.843 -6.814 1.00 51.78 84 ARG A C 1
ATOM 664 O O . ARG A 1 84 ? 20.322 -13.731 -6.353 1.00 51.78 84 ARG A O 1
ATOM 671 N N . ASN A 1 85 ? 19.979 -11.564 -6.817 1.00 48.31 85 ASN A N 1
ATOM 672 C CA . ASN A 1 85 ? 21.281 -11.135 -6.307 1.00 48.31 85 ASN A CA 1
ATOM 673 C C . ASN A 1 85 ? 21.428 -11.264 -4.785 1.00 48.31 85 ASN A C 1
ATOM 675 O O . ASN A 1 85 ? 22.558 -11.289 -4.317 1.00 48.31 85 ASN A O 1
ATOM 679 N N . GLN A 1 86 ? 20.353 -11.414 -4.000 1.00 50.09 86 GLN A N 1
ATOM 680 C CA . GLN A 1 86 ? 20.485 -11.715 -2.566 1.00 50.09 86 GLN A CA 1
ATOM 681 C C . GLN A 1 86 ? 20.658 -13.211 -2.261 1.00 50.09 86 GLN A C 1
ATOM 683 O O . GLN A 1 86 ? 21.211 -13.548 -1.217 1.00 50.09 86 GLN A O 1
ATOM 688 N N . GLN A 1 87 ? 20.264 -14.115 -3.168 1.00 47.16 87 GLN A N 1
ATOM 689 C CA . GLN A 1 87 ? 20.530 -15.555 -3.015 1.00 47.16 87 GLN A CA 1
ATOM 690 C C . GLN A 1 87 ? 21.966 -15.944 -3.406 1.00 47.16 87 GLN A C 1
ATOM 692 O O . GLN A 1 87 ? 22.511 -16.893 -2.849 1.00 47.16 87 GLN A O 1
ATOM 697 N N . ASN A 1 88 ? 22.619 -15.183 -4.290 1.00 45.28 88 ASN A N 1
ATOM 698 C CA . ASN A 1 88 ? 24.002 -15.451 -4.708 1.00 45.28 88 ASN A CA 1
ATOM 699 C C . ASN A 1 88 ? 25.083 -14.941 -3.737 1.00 45.28 88 ASN A C 1
ATOM 701 O O . ASN A 1 88 ? 26.256 -15.244 -3.929 1.00 45.28 88 ASN A O 1
ATOM 705 N N . VAL A 1 89 ? 24.726 -14.199 -2.682 1.00 52.00 89 VAL A N 1
ATOM 706 C CA . VAL A 1 89 ? 25.697 -13.656 -1.703 1.00 52.00 89 VAL A CA 1
ATOM 707 C C . VAL A 1 89 ? 25.909 -14.607 -0.508 1.00 52.00 89 VAL A C 1
ATOM 709 O O . VAL A 1 89 ? 26.752 -14.350 0.343 1.00 52.00 89 VAL A O 1
ATOM 712 N N . GLN A 1 90 ? 25.200 -15.743 -0.447 1.00 45.47 90 GLN A N 1
ATOM 713 C CA . GLN A 1 90 ? 25.413 -16.790 0.571 1.00 45.47 90 GLN A CA 1
ATOM 714 C C . GLN A 1 90 ? 26.020 -18.095 0.016 1.00 45.47 90 GLN A C 1
ATOM 716 O O . GLN A 1 90 ? 26.050 -19.097 0.726 1.00 45.47 90 GLN A O 1
ATOM 721 N N . GLY A 1 91 ? 26.511 -18.104 -1.228 1.00 50.06 91 GLY A N 1
ATOM 722 C CA . GLY A 1 91 ? 27.015 -19.315 -1.894 1.00 50.06 91 GLY A CA 1
ATOM 723 C C . GLY A 1 91 ? 28.345 -19.167 -2.639 1.00 50.06 91 GLY A C 1
ATOM 724 O O . GLY A 1 91 ? 28.579 -19.939 -3.567 1.00 50.06 91 GLY A O 1
ATOM 725 N N . GLY A 1 92 ? 29.180 -18.187 -2.276 1.00 37.22 92 GLY A N 1
ATOM 726 C CA . GLY A 1 92 ? 30.528 -17.987 -2.827 1.00 37.22 92 GLY A CA 1
ATOM 727 C C . GLY A 1 92 ? 31.603 -18.101 -1.761 1.00 37.22 92 GLY A C 1
ATOM 728 O O . GLY A 1 92 ? 31.414 -17.468 -0.698 1.00 37.22 92 GLY A O 1
#

Secondary structure (DSSP, 8-state):
---HHHHHHHHHHHH-HHHHHHHHTT-HHHHTTS---HHHHHHHHS--HHHHHHHT--HHHHHHHHHHT-HHHHTTS-HHHHHHHHHGGG--

pLDDT: mean 80.88, std 18.67, range [37.22, 96.0]

Mean predicted aligned error: 8.79 Å

Foldseek 3Di:
DACVQLQVLLVVLVVDVVSLLCLLVVPPVSPVVTPDDPLSSVCSQPPDQVSCVVSNHDNVSSVSSCLSNDCVNCVVDVVVVVVVVVVVVVPD

Solvent-accessible surface area (backbone atoms only — not comparable to full-atom values): 5393 Å² total; per-residue (Å²): 129,79,29,60,47,60,42,50,51,45,50,45,25,75,76,32,70,69,44,31,55,36,58,47,70,61,35,62,77,66,53,68,76,39,89,63,50,71,72,56,55,55,34,71,77,63,60,41,74,69,55,32,51,74,48,51,37,52,71,72,49,42,52,50,52,36,49,57,63,31,66,78,54,54,74,75,35,61,69,70,54,66,56,50,58,62,64,60,74,79,74,121

Sequence (92 aa):
MSAIELNRLIQRAVAYEDAARQLASLDKQLIEQYDLTEPEKEVLKAPTPERLARAGVHPMLAMWLMILRSPEITGNMDAGEYFRNQQNVQGG